Protein AF-A0A0F2NB42-F1 (afdb_monomer_lite)

pLDDT: mean 70.86, std 9.74, range [41.94, 84.44]

Foldseek 3Di:
DDDPPVCQPDQHVLLVVVLVVLVVVLVVLVVVLVDVVQVVLHPCSSVVSVVLSVLSVVLSVCSSLLAPVSLVSLVVSLVVVQVVCVVSVVHDVVVSPVSVVVSVVNVVCNVVRD

Structure (mmCIF, N/CA/C/O backbone):
data_AF-A0A0F2NB42-F1
#
_entry.id   AF-A0A0F2NB42-F1
#
loop_
_atom_site.group_PDB
_atom_site.id
_atom_site.type_symbol
_atom_site.label_atom_id
_atom_site.label_alt_id
_atom_site.label_comp_id
_atom_site.label_asym_id
_atom_site.label_entity_id
_atom_site.label_seq_id
_atom_site.pdbx_PDB_ins_code
_atom_site.Cartn_x
_atom_site.Cartn_y
_atom_site.Cartn_z
_atom_site.occupancy
_atom_site.B_iso_or_equiv
_atom_site.auth_seq_id
_atom_site.auth_comp_id
_atom_site.auth_asym_id
_atom_site.auth_atom_id
_atom_site.pdbx_PDB_model_num
ATOM 1 N N . MET A 1 1 ? -9.375 -4.562 35.129 1.00 43.59 1 MET A N 1
ATOM 2 C CA . MET A 1 1 ? -9.139 -5.253 33.841 1.00 43.59 1 MET A CA 1
ATOM 3 C C . MET A 1 1 ? -9.565 -4.320 32.710 1.00 43.59 1 MET A C 1
ATOM 5 O O . MET A 1 1 ? -10.746 -4.053 32.590 1.00 43.59 1 MET A O 1
ATOM 9 N N . ARG A 1 2 ? -8.575 -3.806 31.959 1.00 41.94 2 ARG A N 1
ATOM 10 C CA . ARG A 1 2 ? -8.631 -3.041 30.691 1.00 41.94 2 ARG A CA 1
ATOM 11 C C . ARG A 1 2 ? -9.605 -1.851 30.580 1.00 41.94 2 ARG A C 1
ATOM 13 O O . ARG A 1 2 ? -10.700 -1.951 30.034 1.00 41.94 2 ARG A O 1
ATOM 20 N N . ASP A 1 3 ? -9.081 -0.693 30.982 1.00 42.00 3 ASP A N 1
ATOM 21 C CA . ASP A 1 3 ? -9.480 0.643 30.527 1.00 42.00 3 ASP A CA 1
ATOM 22 C C . ASP A 1 3 ? -9.656 0.681 28.999 1.00 42.00 3 ASP A C 1
ATOM 24 O O . ASP A 1 3 ? -8.691 0.653 28.236 1.00 42.00 3 ASP A O 1
ATOM 28 N N . THR A 1 4 ? -10.909 0.709 28.548 1.00 55.28 4 THR A N 1
ATOM 29 C CA . THR A 1 4 ? -11.290 0.818 27.123 1.00 55.28 4 THR A CA 1
ATOM 30 C C . THR A 1 4 ? -11.711 2.261 26.779 1.00 55.28 4 THR A C 1
ATOM 32 O O . THR A 1 4 ? -12.156 2.557 25.671 1.00 55.28 4 THR A O 1
ATOM 35 N N . SER A 1 5 ? -11.545 3.179 27.735 1.00 47.56 5 SER A N 1
ATOM 36 C CA . SER A 1 5 ? -12.057 4.554 27.738 1.00 47.56 5 SER A CA 1
ATOM 37 C C . SER A 1 5 ? -11.074 5.575 27.149 1.00 47.56 5 SER A C 1
ATOM 39 O O . SER A 1 5 ? -11.504 6.559 26.553 1.00 47.56 5 SER A O 1
ATOM 41 N N . SER A 1 6 ? -9.760 5.338 27.231 1.00 45.09 6 SER A N 1
ATOM 42 C CA . SER A 1 6 ? -8.731 6.246 26.682 1.00 45.09 6 SER A CA 1
ATOM 43 C C . SER A 1 6 ? -8.484 6.073 25.174 1.00 45.09 6 SER A C 1
ATOM 45 O O . SER A 1 6 ? -7.878 6.926 24.529 1.00 45.09 6 SER A O 1
ATOM 47 N N . VAL A 1 7 ? -9.012 5.001 24.574 1.00 51.75 7 VAL A N 1
ATOM 48 C CA . VAL A 1 7 ? -8.801 4.632 23.160 1.00 51.75 7 VAL A CA 1
ATOM 49 C C . VAL A 1 7 ? -9.741 5.369 22.186 1.00 51.75 7 VAL A C 1
ATOM 51 O O . VAL A 1 7 ? -9.760 5.061 20.992 1.00 51.75 7 VAL A O 1
ATOM 54 N N . LEU A 1 8 ? -10.572 6.297 22.678 1.00 50.78 8 LEU A N 1
ATOM 55 C CA . LEU A 1 8 ? -11.631 6.955 21.897 1.00 50.78 8 LEU A CA 1
ATOM 56 C C . LEU A 1 8 ? -11.305 8.382 21.424 1.00 50.78 8 LEU A C 1
ATOM 58 O O . LEU A 1 8 ? -12.045 8.905 20.596 1.00 50.78 8 LEU A O 1
ATOM 62 N N . GLN A 1 9 ? -10.199 8.995 21.861 1.00 51.56 9 GLN A N 1
ATOM 63 C CA . GLN A 1 9 ? -9.791 10.337 21.398 1.00 51.56 9 GLN A CA 1
ATOM 64 C C . GLN A 1 9 ? -8.383 10.425 20.801 1.00 51.56 9 GLN A C 1
ATOM 66 O O . GLN A 1 9 ? -8.044 11.427 20.172 1.00 51.56 9 GLN A O 1
ATOM 71 N N . GLN A 1 10 ? -7.559 9.390 20.941 1.00 53.91 10 GLN A N 1
ATOM 72 C CA . GLN A 1 10 ? -6.234 9.365 20.329 1.00 53.91 10 GLN A CA 1
ATOM 73 C C . GLN A 1 10 ? -6.292 8.633 18.989 1.00 53.91 10 GLN A C 1
ATOM 75 O O . GLN A 1 10 ? -6.896 7.568 18.873 1.00 53.91 10 GLN A O 1
ATOM 80 N N . ARG A 1 11 ? -5.689 9.252 17.963 1.00 56.03 11 ARG A N 1
ATOM 81 C CA . ARG A 1 11 ? -5.593 8.735 16.588 1.00 56.03 11 ARG A CA 1
ATOM 82 C C . ARG A 1 11 ? -5.268 7.234 16.640 1.00 56.03 11 ARG A C 1
ATOM 84 O O . ARG A 1 11 ? -4.295 6.887 17.311 1.00 56.03 11 ARG A O 1
ATOM 91 N N . PRO A 1 12 ? -6.058 6.349 15.999 1.00 65.06 12 PRO A N 1
ATOM 92 C CA . PRO A 1 12 ? -5.920 4.917 16.215 1.00 65.06 12 PRO A CA 1
ATOM 93 C C . PRO A 1 12 ? -4.485 4.476 15.902 1.00 65.06 12 PRO A C 1
ATOM 95 O O . PRO A 1 12 ? -4.025 4.707 14.781 1.00 65.06 12 PRO A O 1
ATOM 98 N N . PRO A 1 13 ? -3.772 3.827 16.838 1.00 65.25 13 PRO A N 1
ATOM 99 C CA . PRO A 1 13 ? -2.383 3.415 16.626 1.00 65.25 13 PRO A CA 1
ATOM 100 C C . PRO A 1 13 ? -2.243 2.471 15.425 1.00 65.25 13 PRO A C 1
ATOM 102 O O . PRO A 1 13 ? -1.226 2.480 14.740 1.00 65.25 13 PRO A O 1
ATOM 105 N N . VAL A 1 14 ? -3.306 1.730 15.103 1.00 66.00 14 VAL A N 1
ATOM 106 C CA . VAL A 1 14 ? -3.405 0.878 13.911 1.00 66.00 14 VAL A CA 1
ATOM 107 C C . VAL A 1 14 ? -3.213 1.669 12.615 1.00 66.00 14 VAL A C 1
ATOM 109 O O . VAL A 1 14 ? -2.522 1.205 11.714 1.00 66.00 14 VAL A O 1
ATOM 112 N N . VAL A 1 15 ? -3.759 2.883 12.522 1.00 68.75 15 VAL A N 1
ATOM 113 C CA . VAL A 1 15 ? -3.606 3.735 11.332 1.00 68.75 15 VAL A CA 1
ATOM 114 C C . VAL A 1 15 ? -2.169 4.222 11.200 1.00 68.75 15 VAL A C 1
ATOM 116 O O . VAL A 1 15 ? -1.616 4.219 10.105 1.00 68.75 15 VAL A O 1
ATOM 119 N N . THR A 1 16 ? -1.530 4.568 12.316 1.00 73.00 16 THR A N 1
ATOM 120 C CA . THR A 1 16 ? -0.109 4.933 12.338 1.00 73.00 16 THR A CA 1
ATOM 121 C C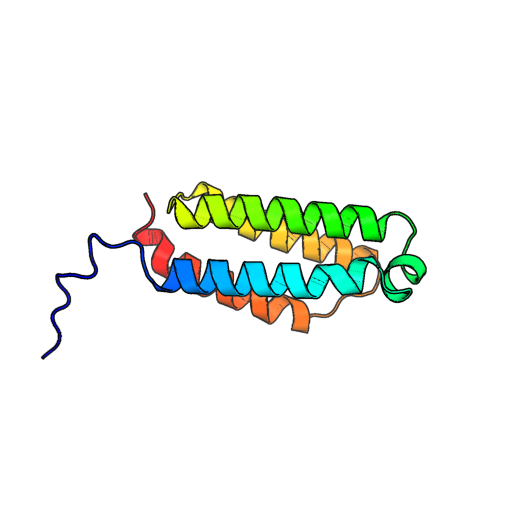 . THR A 1 16 ? 0.770 3.768 11.883 1.00 73.00 16 THR A C 1
ATOM 123 O O . THR A 1 16 ? 1.663 3.970 11.065 1.00 73.00 16 THR A O 1
ATOM 126 N N . ILE A 1 17 ? 0.488 2.544 12.344 1.00 75.69 17 ILE A N 1
ATOM 127 C CA . ILE A 1 17 ? 1.205 1.333 11.916 1.00 75.69 17 ILE A CA 1
ATOM 128 C C . ILE A 1 17 ? 1.020 1.096 10.411 1.00 75.69 17 ILE A C 1
ATOM 130 O O . ILE A 1 17 ? 2.002 0.844 9.719 1.00 75.69 17 ILE A O 1
ATOM 134 N N . ILE A 1 18 ? -0.202 1.239 9.885 1.00 74.81 18 ILE A N 1
ATOM 135 C CA . ILE A 1 18 ? -0.474 1.128 8.441 1.00 74.81 18 ILE A CA 1
ATOM 136 C C . ILE A 1 18 ? 0.303 2.189 7.658 1.00 74.81 18 ILE A C 1
ATOM 138 O O . ILE A 1 18 ? 0.910 1.860 6.642 1.00 74.81 18 ILE A O 1
ATOM 142 N N . CYS A 1 19 ? 0.343 3.435 8.138 1.00 73.44 19 CYS A N 1
ATOM 143 C CA . CYS A 1 19 ? 1.112 4.491 7.486 1.00 73.44 19 CYS A CA 1
ATOM 144 C C . CYS A 1 19 ? 2.612 4.187 7.464 1.00 73.44 19 CYS A C 1
ATOM 146 O O . CYS A 1 19 ? 3.248 4.383 6.429 1.00 73.44 19 CYS A O 1
ATOM 148 N N . ILE A 1 20 ? 3.168 3.683 8.570 1.00 78.62 20 ILE A N 1
ATOM 149 C CA . ILE A 1 20 ? 4.578 3.280 8.661 1.00 78.62 20 ILE A CA 1
ATOM 150 C C . ILE A 1 20 ? 4.858 2.113 7.708 1.00 78.62 20 ILE A C 1
ATOM 152 O O . ILE A 1 20 ? 5.814 2.180 6.942 1.00 78.62 20 ILE A O 1
ATOM 156 N N . LEU A 1 21 ? 4.006 1.084 7.689 1.00 75.62 21 LEU A N 1
ATOM 157 C CA . LEU A 1 21 ? 4.123 -0.038 6.751 1.00 75.62 21 LEU A CA 1
ATOM 158 C C . LEU A 1 21 ? 4.031 0.427 5.293 1.00 75.62 21 LEU A C 1
ATOM 160 O O . LEU A 1 21 ? 4.814 -0.022 4.459 1.00 75.62 21 LEU A O 1
ATOM 164 N N . GLY A 1 22 ? 3.129 1.362 4.988 1.00 71.62 22 GLY A N 1
ATOM 165 C CA . GLY A 1 22 ? 3.025 1.987 3.671 1.00 71.62 22 GLY A CA 1
ATOM 166 C C . GLY A 1 22 ? 4.285 2.771 3.301 1.00 71.62 22 GLY A C 1
ATOM 167 O O . GLY A 1 22 ? 4.765 2.662 2.177 1.00 71.62 22 GLY A O 1
ATOM 168 N N . PHE A 1 23 ? 4.868 3.501 4.254 1.00 75.31 23 PHE A N 1
ATOM 169 C CA . PHE A 1 23 ? 6.111 4.250 4.057 1.00 75.31 23 PHE A CA 1
ATOM 170 C C . PHE A 1 23 ? 7.299 3.320 3.794 1.00 75.31 23 PHE A C 1
ATOM 172 O O . PHE A 1 23 ? 8.070 3.543 2.864 1.00 75.31 23 PHE A O 1
ATOM 179 N N . ILE A 1 24 ? 7.397 2.231 4.559 1.00 77.94 24 ILE A N 1
ATOM 180 C CA . ILE A 1 24 ? 8.371 1.161 4.337 1.00 77.94 24 ILE A CA 1
ATOM 181 C C . ILE A 1 24 ? 8.159 0.547 2.946 1.00 77.94 24 ILE A C 1
ATOM 183 O O . ILE A 1 24 ? 9.118 0.384 2.197 1.00 77.94 24 ILE A O 1
ATOM 187 N N . GLY A 1 25 ? 6.911 0.277 2.554 1.00 68.50 25 GLY A N 1
ATOM 188 C CA . GLY A 1 25 ? 6.571 -0.231 1.223 1.00 68.50 25 GLY A CA 1
ATOM 189 C C . GLY A 1 25 ? 7.035 0.689 0.089 1.00 68.50 25 GLY A C 1
ATOM 190 O O . GLY A 1 25 ? 7.619 0.212 -0.884 1.00 68.50 25 GLY A O 1
ATOM 191 N N . VAL A 1 26 ? 6.857 2.006 0.236 1.00 68.50 26 VAL A N 1
ATOM 192 C CA . VAL A 1 26 ? 7.390 3.003 -0.709 1.00 68.50 26 VAL A CA 1
ATOM 193 C C . VAL A 1 26 ? 8.918 2.989 -0.715 1.00 68.50 26 VAL A C 1
ATOM 195 O O . VAL A 1 26 ? 9.521 3.023 -1.785 1.00 68.50 26 VAL A O 1
ATOM 198 N N . PHE A 1 27 ? 9.554 2.867 0.450 1.00 75.12 27 PHE A N 1
ATOM 199 C CA . PHE A 1 27 ? 11.010 2.789 0.558 1.00 75.12 27 PHE A CA 1
ATOM 200 C C . PHE A 1 27 ? 11.584 1.570 -0.176 1.00 75.12 27 PHE A C 1
ATOM 202 O O . PHE A 1 27 ? 12.602 1.684 -0.851 1.00 75.12 27 PHE A O 1
ATOM 209 N N . PHE A 1 28 ? 10.893 0.427 -0.131 1.00 69.75 28 PHE A N 1
ATOM 210 C CA . PHE A 1 28 ? 11.235 -0.755 -0.930 1.00 69.75 28 PHE A CA 1
ATOM 211 C C . PHE A 1 28 ? 10.954 -0.580 -2.430 1.00 69.75 28 PHE A C 1
ATOM 213 O O . PHE A 1 28 ? 11.603 -1.231 -3.252 1.00 69.75 28 PHE A O 1
ATOM 220 N N . LEU A 1 29 ? 10.017 0.295 -2.811 1.00 66.19 29 LEU A N 1
ATOM 221 C CA . LEU A 1 29 ? 9.760 0.632 -4.212 1.00 66.19 29 LEU A CA 1
ATOM 222 C C . LEU A 1 29 ? 10.909 1.442 -4.832 1.00 66.19 29 LEU A C 1
ATOM 224 O O . LEU A 1 29 ? 11.224 1.221 -5.997 1.00 66.19 29 LEU A O 1
ATOM 228 N N . ILE A 1 30 ? 11.555 2.339 -4.078 1.00 68.62 30 ILE A N 1
ATOM 229 C CA . ILE A 1 30 ? 12.615 3.239 -4.579 1.00 68.62 30 ILE A CA 1
ATOM 230 C C . ILE A 1 30 ? 13.762 2.483 -5.283 1.00 68.62 30 ILE A C 1
ATOM 232 O O . ILE A 1 30 ? 14.019 2.770 -6.452 1.00 68.62 30 ILE A O 1
ATOM 236 N N . PRO A 1 31 ? 14.436 1.491 -4.667 1.00 67.81 31 PRO A N 1
ATOM 237 C CA . PRO A 1 31 ? 15.484 0.740 -5.355 1.00 67.81 31 PRO A CA 1
ATOM 238 C C . PRO A 1 31 ? 14.929 -0.126 -6.497 1.00 67.81 31 PRO A C 1
ATOM 240 O O . PRO A 1 31 ? 15.637 -0.361 -7.475 1.00 67.81 31 PRO A O 1
ATOM 243 N N . LYS A 1 32 ? 13.656 -0.552 -6.436 1.00 62.78 32 LYS A N 1
ATOM 244 C CA . LYS A 1 32 ? 13.006 -1.268 -7.549 1.00 62.78 32 LYS A CA 1
ATOM 245 C C . LYS A 1 32 ? 12.761 -0.379 -8.769 1.00 62.78 32 LYS A C 1
ATOM 247 O O . LYS A 1 32 ? 12.878 -0.880 -9.881 1.00 62.78 32 LYS A O 1
ATOM 252 N N . VAL A 1 33 ? 12.473 0.913 -8.586 1.00 65.44 33 VAL A N 1
ATOM 253 C CA . VAL A 1 33 ? 12.315 1.891 -9.685 1.00 65.44 33 VAL A CA 1
ATOM 254 C C . VAL A 1 33 ? 13.601 2.017 -10.507 1.00 65.44 33 VAL A C 1
ATOM 256 O O . VAL A 1 33 ? 13.542 2.163 -11.725 1.00 65.44 33 VAL A O 1
ATOM 259 N N . PHE A 1 34 ? 14.759 1.946 -9.846 1.00 62.69 34 PHE A N 1
ATOM 260 C CA . PHE A 1 34 ? 16.073 2.056 -10.485 1.00 62.69 34 PHE A CA 1
ATOM 261 C C . PHE A 1 34 ? 16.648 0.717 -10.971 1.00 62.69 34 PHE A C 1
ATOM 263 O O . PHE A 1 34 ? 17.668 0.706 -11.658 1.00 62.69 34 PHE A O 1
ATOM 270 N N . SER A 1 35 ? 16.010 -0.408 -10.642 1.00 62.19 35 SER A N 1
ATOM 271 C CA . SER A 1 35 ? 16.446 -1.737 -11.075 1.00 62.19 35 SER A CA 1
ATOM 272 C C . SER A 1 35 ? 16.081 -2.001 -12.543 1.00 62.19 35 SER A C 1
ATOM 274 O O . SER A 1 35 ? 15.029 -1.570 -13.020 1.00 62.19 35 SER A O 1
ATOM 276 N N . SER A 1 36 ? 16.927 -2.757 -13.255 1.00 56.84 36 SER A N 1
ATOM 277 C CA . SER A 1 36 ? 16.715 -3.176 -14.653 1.00 56.84 36 SER A CA 1
ATOM 278 C C . SER A 1 36 ? 15.378 -3.888 -14.872 1.00 56.84 36 SER A C 1
ATOM 280 O O . SER A 1 36 ? 14.769 -3.712 -15.918 1.00 56.84 36 SER A O 1
ATOM 282 N N . VAL A 1 37 ? 14.850 -4.559 -13.842 1.00 60.19 37 VAL A N 1
ATOM 283 C CA . VAL A 1 37 ? 13.548 -5.247 -13.870 1.00 60.19 37 VAL A CA 1
ATOM 284 C C . VAL A 1 37 ? 12.393 -4.307 -14.245 1.00 60.19 37 VAL A C 1
ATOM 286 O O . VAL A 1 37 ? 11.474 -4.712 -14.947 1.00 60.19 37 VAL A O 1
ATOM 289 N N . ALA A 1 38 ? 12.423 -3.040 -13.814 1.00 55.78 38 ALA A N 1
ATOM 290 C CA . ALA A 1 38 ? 11.383 -2.071 -14.169 1.00 55.78 38 ALA A CA 1
ATOM 291 C C . ALA A 1 38 ? 11.514 -1.576 -15.620 1.00 55.78 38 ALA A C 1
ATOM 293 O O . ALA A 1 38 ? 10.507 -1.286 -16.263 1.00 55.78 38 ALA A O 1
ATOM 294 N N . ARG A 1 39 ? 12.746 -1.489 -16.139 1.00 59.44 39 ARG A N 1
ATOM 295 C CA . ARG A 1 39 ? 13.020 -1.086 -17.528 1.00 59.44 39 ARG A CA 1
ATOM 296 C C . ARG A 1 39 ? 12.737 -2.207 -18.524 1.00 59.44 39 ARG A C 1
ATOM 298 O O . ARG A 1 39 ? 12.308 -1.899 -19.631 1.00 59.44 39 ARG A O 1
ATOM 305 N N . ASP A 1 40 ? 12.908 -3.459 -18.108 1.00 64.75 40 ASP A N 1
ATOM 306 C CA . ASP A 1 40 ? 12.634 -4.642 -18.930 1.00 64.75 40 ASP A CA 1
ATOM 307 C C . ASP A 1 40 ? 11.132 -4.857 -19.171 1.00 64.75 40 ASP A C 1
ATOM 309 O O . ASP A 1 40 ? 10.748 -5.359 -20.222 1.00 64.75 40 ASP A O 1
ATOM 313 N N . ILE A 1 41 ? 10.265 -4.441 -18.235 1.00 65.38 41 ILE A N 1
ATOM 314 C CA . ILE A 1 41 ? 8.805 -4.519 -18.413 1.00 65.38 41 ILE A CA 1
ATOM 315 C C . ILE A 1 41 ? 8.333 -3.437 -19.390 1.00 65.38 41 ILE A C 1
ATOM 317 O O . ILE A 1 41 ? 7.572 -3.718 -20.318 1.00 65.38 41 ILE A O 1
ATOM 321 N N . SER A 1 42 ? 8.730 -2.175 -19.167 1.00 63.12 42 SER A N 1
ATOM 322 C CA . SER A 1 42 ? 8.374 -1.071 -20.061 1.00 63.12 42 SER A CA 1
ATOM 323 C C . SER A 1 42 ? 9.017 0.265 -19.670 1.00 63.12 42 SER A C 1
ATOM 325 O O . SER A 1 42 ? 9.087 0.608 -18.492 1.00 63.12 42 SER A O 1
ATOM 327 N N . ALA A 1 43 ? 9.374 1.103 -20.649 1.00 72.00 43 ALA A N 1
ATOM 328 C CA . ALA A 1 43 ? 9.999 2.414 -20.406 1.00 72.00 43 ALA A CA 1
ATOM 329 C C . ALA A 1 43 ? 9.142 3.390 -19.560 1.00 72.00 43 ALA A C 1
ATOM 331 O O . ALA A 1 43 ? 9.681 4.284 -18.911 1.00 72.00 43 ALA A O 1
ATOM 332 N N . TRP A 1 44 ? 7.816 3.205 -19.530 1.00 72.19 44 TRP A N 1
ATOM 333 C CA . TRP A 1 44 ? 6.862 4.008 -18.747 1.00 72.19 44 TRP A CA 1
ATOM 334 C C . TRP A 1 44 ? 6.626 3.483 -17.316 1.00 72.19 44 TRP A C 1
ATOM 336 O O . TRP A 1 44 ? 6.112 4.209 -16.464 1.00 72.19 44 TRP A O 1
ATOM 346 N N . TYR A 1 45 ? 7.050 2.254 -17.014 1.00 69.62 45 TYR A N 1
ATOM 347 C CA . TYR A 1 45 ? 6.893 1.616 -15.705 1.00 69.62 45 TYR A CA 1
ATOM 348 C C . TYR A 1 45 ? 7.582 2.359 -14.536 1.00 69.62 45 TYR A C 1
ATOM 350 O O . TYR A 1 45 ? 6.967 2.485 -13.474 1.00 69.62 45 TYR A O 1
ATOM 358 N N . PRO A 1 46 ? 8.800 2.929 -14.674 1.00 71.31 46 PRO A N 1
ATOM 359 C CA . PRO A 1 46 ? 9.398 3.729 -13.599 1.00 71.31 46 PRO A CA 1
ATOM 360 C C . PRO A 1 46 ? 8.609 5.011 -13.281 1.00 71.31 46 PRO A C 1
ATOM 362 O O . PRO A 1 46 ? 8.502 5.381 -12.111 1.00 71.31 46 PRO A O 1
ATOM 365 N N . PHE A 1 47 ? 7.993 5.657 -14.279 1.00 78.06 47 PHE A N 1
ATOM 366 C CA . PHE A 1 47 ? 7.102 6.802 -14.045 1.00 78.06 47 PHE A CA 1
ATOM 367 C C . PHE A 1 47 ? 5.834 6.383 -13.297 1.00 78.06 47 PHE A C 1
ATOM 369 O O . PHE A 1 47 ? 5.400 7.074 -12.374 1.00 78.06 47 PHE A O 1
ATOM 376 N N . TYR A 1 48 ? 5.277 5.220 -13.644 1.00 75.25 48 TYR A N 1
ATOM 377 C CA . TYR A 1 48 ? 4.147 4.639 -12.927 1.00 75.25 48 TYR A CA 1
ATOM 378 C C . TYR A 1 48 ? 4.486 4.340 -11.459 1.00 75.25 48 TYR A C 1
ATOM 380 O O . TYR A 1 48 ? 3.731 4.714 -10.565 1.00 75.25 48 TYR A O 1
ATOM 388 N N . LEU A 1 49 ? 5.647 3.741 -11.181 1.00 71.31 49 LEU A N 1
ATOM 389 C CA . LEU A 1 49 ? 6.092 3.468 -9.810 1.00 71.31 49 LEU A CA 1
ATOM 390 C C . LEU A 1 49 ? 6.294 4.754 -8.988 1.00 71.31 49 LEU A C 1
ATOM 392 O O . LEU A 1 49 ? 5.935 4.794 -7.810 1.00 71.31 49 LEU A O 1
ATOM 396 N N . ALA A 1 50 ? 6.816 5.820 -9.601 1.00 76.50 50 ALA A N 1
ATOM 397 C CA . ALA A 1 50 ? 6.907 7.128 -8.954 1.00 76.50 50 ALA A CA 1
ATOM 398 C C . ALA A 1 50 ? 5.514 7.705 -8.640 1.00 76.50 50 ALA A C 1
ATOM 400 O O . ALA A 1 50 ? 5.276 8.192 -7.534 1.00 76.50 50 ALA A O 1
ATOM 401 N N . PHE A 1 51 ? 4.563 7.584 -9.572 1.00 80.44 51 PHE A N 1
ATOM 402 C CA . PHE A 1 51 ? 3.173 7.984 -9.348 1.00 80.44 51 PHE A CA 1
ATOM 403 C C . PHE A 1 51 ? 2.525 7.184 -8.207 1.00 80.44 51 PHE A C 1
ATOM 405 O O . PHE A 1 51 ? 1.886 7.759 -7.327 1.00 80.44 51 PHE A O 1
ATOM 412 N N . VAL A 1 52 ? 2.762 5.870 -8.161 1.00 75.38 52 VAL A N 1
ATOM 413 C CA . VAL A 1 52 ? 2.320 4.969 -7.087 1.00 75.38 52 VAL A CA 1
ATOM 414 C C . VAL A 1 52 ? 2.851 5.418 -5.724 1.00 75.38 52 VAL A C 1
ATOM 416 O O . VAL A 1 52 ? 2.093 5.456 -4.756 1.00 75.38 52 VAL A O 1
ATOM 419 N N . ALA A 1 53 ? 4.119 5.821 -5.639 1.00 76.19 53 ALA A N 1
ATOM 420 C CA . ALA A 1 53 ? 4.691 6.354 -4.405 1.00 76.19 53 ALA A CA 1
ATOM 421 C C . ALA A 1 53 ? 3.989 7.647 -3.946 1.00 76.19 53 ALA A C 1
ATOM 423 O O . ALA A 1 53 ? 3.624 7.768 -2.774 1.00 76.19 53 ALA A O 1
ATOM 424 N N . VAL A 1 54 ? 3.736 8.585 -4.865 1.00 81.56 54 VAL A N 1
ATOM 425 C CA . VAL A 1 54 ? 3.040 9.850 -4.563 1.00 81.56 54 VAL A CA 1
ATOM 426 C C . VAL A 1 54 ? 1.603 9.594 -4.107 1.00 81.56 54 VAL A C 1
ATOM 428 O O . VAL A 1 54 ? 1.176 10.123 -3.080 1.00 81.56 54 VAL A O 1
ATOM 431 N N . VAL A 1 55 ? 0.860 8.741 -4.815 1.00 78.88 55 VAL A N 1
ATOM 432 C CA . VAL A 1 55 ? -0.517 8.390 -4.437 1.00 78.88 55 VAL A CA 1
ATOM 433 C C . VAL A 1 55 ? -0.554 7.632 -3.107 1.00 78.88 55 VAL A C 1
ATOM 435 O O . VAL A 1 55 ? -1.450 7.873 -2.296 1.00 78.88 55 VAL A O 1
ATOM 438 N N . GLY A 1 56 ? 0.442 6.786 -2.831 1.00 75.69 56 GLY A N 1
ATOM 439 C CA . GLY A 1 56 ? 0.616 6.133 -1.533 1.00 75.69 56 GLY A CA 1
ATOM 440 C C . GLY A 1 56 ? 0.789 7.138 -0.390 1.00 75.69 56 GLY A C 1
ATOM 441 O O . GLY A 1 56 ? 0.142 7.004 0.650 1.00 75.69 56 GLY A O 1
ATOM 442 N N . LEU A 1 57 ? 1.579 8.197 -0.597 1.00 76.31 57 LEU A N 1
ATOM 443 C CA . LEU A 1 57 ? 1.722 9.290 0.372 1.00 76.31 57 LEU A CA 1
ATOM 444 C C . LEU A 1 57 ? 0.413 10.067 0.565 1.00 76.31 57 LEU A C 1
ATOM 446 O O . LEU A 1 57 ? 0.035 10.354 1.702 1.00 76.31 57 LEU A O 1
ATOM 450 N N . ILE A 1 58 ? -0.314 10.354 -0.517 1.00 79.94 58 ILE A N 1
ATOM 451 C CA . ILE A 1 58 ? -1.627 11.014 -0.448 1.00 79.94 58 ILE A CA 1
ATOM 452 C C . ILE A 1 58 ? -2.628 10.146 0.332 1.00 79.94 58 ILE A C 1
ATOM 454 O O . ILE A 1 58 ? -3.339 10.658 1.202 1.00 79.94 58 ILE A O 1
ATOM 458 N N . CYS A 1 59 ? -2.649 8.830 0.094 1.00 73.00 59 CYS A N 1
ATOM 459 C CA . CYS A 1 59 ? -3.474 7.892 0.861 1.00 73.00 59 CYS A CA 1
ATOM 460 C C . CYS A 1 59 ? -3.080 7.870 2.340 1.00 73.00 59 CYS A C 1
ATOM 462 O O . CYS A 1 59 ? -3.962 7.925 3.195 1.00 73.00 59 CYS A O 1
ATOM 464 N N . ASN A 1 60 ? -1.782 7.886 2.655 1.00 72.31 60 ASN A N 1
ATOM 465 C CA . ASN A 1 60 ? -1.297 7.990 4.033 1.00 72.31 60 ASN A CA 1
ATOM 466 C C . ASN A 1 60 ? -1.778 9.271 4.727 1.00 72.31 60 ASN A C 1
ATOM 468 O O . ASN A 1 60 ? -2.176 9.224 5.890 1.00 72.31 60 ASN A O 1
ATOM 472 N N . ILE A 1 61 ? -1.814 10.409 4.027 1.00 77.00 61 ILE A N 1
ATOM 473 C CA . ILE A 1 61 ? -2.383 11.655 4.567 1.00 77.00 61 ILE A CA 1
ATOM 474 C C . ILE A 1 61 ? -3.895 11.501 4.803 1.00 77.00 61 ILE A C 1
ATOM 476 O O . ILE A 1 61 ? -4.404 11.917 5.850 1.00 77.00 61 ILE A O 1
ATOM 480 N N . GLY A 1 62 ? -4.611 10.874 3.864 1.00 72.94 62 GLY A N 1
ATOM 481 C CA . GLY A 1 62 ? -6.042 10.579 3.984 1.00 72.94 62 GLY A CA 1
ATOM 482 C C . GLY A 1 62 ? -6.367 9.688 5.188 1.00 72.94 62 G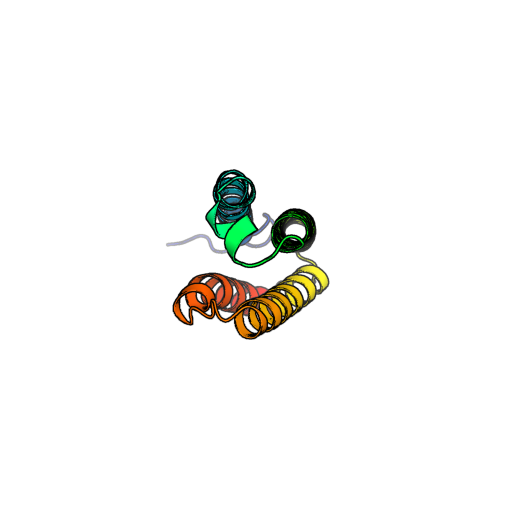LY A C 1
ATOM 483 O O . GLY A 1 62 ? -7.293 9.987 5.948 1.00 72.94 62 GLY A O 1
ATOM 484 N N . PHE A 1 63 ? -5.555 8.653 5.409 1.00 69.25 63 PHE A N 1
ATOM 485 C CA . PHE A 1 63 ? -5.620 7.788 6.584 1.00 69.25 63 PHE A CA 1
ATOM 486 C C . PHE A 1 63 ? -5.299 8.542 7.866 1.00 69.25 63 PHE A C 1
ATOM 488 O O . PHE A 1 63 ? -6.049 8.450 8.836 1.00 69.25 63 PHE A O 1
ATOM 495 N N . TRP A 1 64 ? -4.249 9.361 7.866 1.00 67.38 64 TRP A N 1
ATOM 496 C CA . TRP A 1 64 ? -3.857 10.126 9.045 1.00 67.38 64 TRP A CA 1
ATOM 497 C C . TRP A 1 64 ? -4.932 11.125 9.495 1.00 67.38 64 TRP A C 1
ATOM 499 O O . TRP A 1 64 ? -5.074 11.401 10.689 1.00 67.38 64 TRP A O 1
ATOM 509 N N . LYS A 1 65 ? -5.722 11.634 8.546 1.00 70.62 65 LYS A N 1
ATOM 510 C CA . LYS A 1 65 ? -6.883 12.499 8.793 1.00 70.62 65 LYS A CA 1
ATOM 511 C C . LYS A 1 65 ? -8.165 11.725 9.141 1.00 70.62 65 LYS A C 1
ATOM 513 O O . LYS A 1 65 ? -9.186 12.378 9.344 1.00 70.62 65 LYS A O 1
ATOM 518 N N . MET A 1 66 ? -8.137 10.386 9.207 1.00 68.62 66 MET A N 1
ATOM 519 C CA . MET A 1 66 ? -9.304 9.518 9.462 1.00 68.62 66 MET A CA 1
ATOM 520 C C . MET A 1 66 ? -10.500 9.828 8.544 1.00 68.62 66 MET A C 1
ATOM 522 O O . MET A 1 66 ? -11.657 9.695 8.941 1.00 68.62 66 MET A O 1
ATOM 526 N N . LYS A 1 67 ? -10.225 10.275 7.312 1.00 74.38 67 LYS A N 1
ATOM 527 C CA . LYS A 1 67 ? -11.243 10.659 6.327 1.00 74.38 67 LYS A CA 1
ATOM 528 C C . LYS A 1 67 ? -11.630 9.442 5.495 1.00 74.38 67 LYS A C 1
ATOM 530 O O . LYS A 1 67 ? -10.759 8.782 4.927 1.00 74.38 67 LYS A O 1
ATOM 535 N N . LYS A 1 68 ? -12.933 9.225 5.297 1.00 76.50 68 LYS A N 1
ATOM 536 C CA . LYS A 1 68 ? -13.463 8.167 4.408 1.00 76.50 68 LYS A CA 1
ATOM 537 C C . LYS A 1 68 ? -12.879 8.212 2.989 1.00 76.50 68 LYS A C 1
ATOM 539 O O . LYS A 1 68 ? -12.652 7.169 2.388 1.00 76.50 68 LYS A O 1
ATOM 544 N N . TRP A 1 69 ? -12.563 9.406 2.479 1.00 77.06 69 TRP A N 1
ATOM 545 C CA . TRP A 1 69 ? -11.904 9.583 1.178 1.00 77.06 69 TRP A CA 1
ATOM 546 C C . TRP A 1 69 ? -10.528 8.904 1.088 1.00 77.06 69 TRP A C 1
ATOM 548 O O . TRP A 1 69 ? -10.170 8.436 0.013 1.00 77.06 69 TRP A O 1
ATOM 558 N N . GLY A 1 70 ? -9.779 8.784 2.192 1.00 73.69 70 GLY A N 1
ATOM 559 C CA . GLY A 1 70 ? -8.503 8.057 2.209 1.00 73.69 70 GLY A CA 1
ATOM 560 C C . GLY A 1 70 ? -8.683 6.556 1.974 1.00 73.69 70 GLY A C 1
ATOM 561 O O . GLY A 1 70 ? -7.926 5.953 1.219 1.00 73.69 70 GLY A O 1
ATOM 562 N N . PHE A 1 71 ? -9.738 5.968 2.547 1.00 77.00 71 PHE A N 1
ATOM 563 C CA . PHE A 1 71 ? -10.104 4.570 2.309 1.00 77.00 71 PHE A CA 1
ATOM 564 C C . PHE A 1 71 ? -10.514 4.324 0.857 1.00 77.00 71 PHE A C 1
ATOM 566 O O . PHE A 1 71 ? -9.951 3.443 0.211 1.00 77.00 71 PHE A O 1
ATOM 573 N N . TYR A 1 72 ? -11.429 5.137 0.319 1.00 78.88 72 TYR A N 1
ATOM 574 C CA . TYR A 1 72 ? -11.834 5.021 -1.086 1.00 78.88 72 TYR A CA 1
ATOM 575 C C . TYR A 1 72 ? -10.657 5.234 -2.045 1.00 78.88 72 TYR A C 1
ATOM 577 O O . TYR A 1 72 ? -10.512 4.482 -3.008 1.00 78.88 72 TYR A O 1
ATOM 585 N N . GLY A 1 73 ? -9.784 6.205 -1.756 1.00 79.75 73 GLY A N 1
ATOM 586 C CA . GLY A 1 73 ? -8.561 6.449 -2.518 1.00 79.75 73 GLY A CA 1
ATOM 587 C C . GLY A 1 73 ? -7.640 5.232 -2.541 1.00 79.75 73 GLY A C 1
ATOM 588 O O . GLY A 1 73 ? -7.213 4.816 -3.613 1.00 79.75 73 GLY A O 1
ATOM 589 N N . TYR A 1 74 ? -7.406 4.603 -1.388 1.00 79.69 74 TYR A N 1
ATOM 590 C CA . TYR A 1 74 ? -6.549 3.422 -1.299 1.00 79.69 74 TYR A CA 1
ATOM 591 C C . TYR A 1 74 ? -7.142 2.198 -2.000 1.00 79.69 74 TYR A C 1
ATOM 593 O O . TYR A 1 74 ? -6.432 1.516 -2.733 1.00 79.69 74 TYR A O 1
ATOM 601 N N . VAL A 1 75 ? -8.442 1.934 -1.839 1.00 82.88 75 VAL A N 1
ATOM 602 C CA . VAL A 1 75 ? -9.118 0.826 -2.539 1.00 82.88 75 VAL A CA 1
ATOM 603 C C . VAL A 1 75 ? -9.045 1.023 -4.055 1.00 82.88 75 VAL A C 1
ATOM 605 O O . VAL A 1 75 ? -8.675 0.100 -4.781 1.00 82.88 75 VAL A O 1
ATOM 608 N N . THR A 1 76 ? -9.329 2.239 -4.528 1.00 82.44 76 THR A N 1
ATOM 609 C CA . THR A 1 76 ? -9.256 2.586 -5.957 1.00 82.44 76 THR A CA 1
ATOM 610 C C . THR A 1 76 ? -7.830 2.439 -6.473 1.00 82.44 76 THR A C 1
ATOM 612 O O . THR A 1 76 ? -7.601 1.886 -7.544 1.00 82.44 76 THR A O 1
ATOM 615 N N . PHE A 1 77 ? -6.854 2.880 -5.685 1.00 82.12 77 PHE A N 1
ATOM 616 C CA . PHE A 1 77 ? -5.448 2.758 -6.015 1.00 82.12 77 PHE A CA 1
ATOM 617 C C . PHE A 1 77 ? -4.989 1.302 -6.124 1.00 82.12 77 PHE A C 1
ATOM 619 O O . PHE A 1 77 ? -4.318 0.955 -7.090 1.00 82.12 77 PHE A O 1
ATOM 626 N N . VAL A 1 78 ? -5.381 0.436 -5.186 1.00 83.00 78 VAL A N 1
ATOM 627 C CA . VAL A 1 78 ? -5.084 -1.006 -5.237 1.00 83.00 78 VAL A CA 1
ATOM 628 C C . VAL A 1 78 ? -5.728 -1.652 -6.464 1.00 83.00 78 VAL A C 1
ATOM 630 O O . VAL A 1 78 ? -5.073 -2.443 -7.142 1.00 83.00 78 VAL A O 1
ATOM 633 N N . ALA A 1 79 ? -6.973 -1.290 -6.788 1.00 84.44 79 ALA A N 1
ATOM 634 C CA . ALA A 1 79 ? -7.658 -1.785 -7.980 1.00 84.44 79 ALA A CA 1
ATOM 635 C C . ALA A 1 79 ? -6.933 -1.363 -9.269 1.00 84.44 79 ALA A C 1
ATOM 637 O O . ALA A 1 79 ? -6.648 -2.208 -10.117 1.00 84.44 79 ALA A O 1
ATOM 638 N N . LEU A 1 80 ? -6.554 -0.085 -9.387 1.00 83.44 80 LEU A N 1
ATOM 639 C CA . LEU A 1 80 ? -5.757 0.418 -10.510 1.00 83.44 80 LEU A CA 1
ATOM 640 C C . LEU A 1 80 ? -4.398 -0.282 -10.602 1.00 83.44 80 LEU A C 1
ATOM 642 O O . LEU A 1 80 ? -3.969 -0.645 -11.694 1.00 83.44 80 LEU A O 1
ATOM 646 N N . ASN A 1 81 ? -3.739 -0.511 -9.466 1.00 80.44 81 ASN A N 1
ATOM 647 C CA . ASN A 1 81 ? -2.459 -1.212 -9.421 1.00 80.44 81 ASN A CA 1
ATOM 648 C C . ASN A 1 81 ? -2.580 -2.646 -9.926 1.00 80.44 81 ASN A C 1
ATOM 650 O O . ASN A 1 81 ? -1.738 -3.104 -10.696 1.00 80.44 81 ASN A O 1
ATOM 654 N N . GLN A 1 82 ? -3.680 -3.326 -9.607 1.00 80.12 82 GLN A N 1
ATOM 655 C CA . GLN A 1 82 ? -3.917 -4.654 -10.155 1.00 80.12 82 GLN A CA 1
ATOM 656 C C . GLN A 1 82 ? -4.239 -4.663 -11.642 1.00 80.12 82 GLN A C 1
ATOM 658 O O . GLN A 1 82 ? -3.749 -5.544 -12.339 1.00 80.12 82 GLN A O 1
ATOM 663 N N . ILE A 1 83 ? -4.971 -3.671 -12.153 1.00 83.50 83 ILE A N 1
ATOM 664 C CA . ILE A 1 83 ? -5.203 -3.541 -13.599 1.00 83.50 83 ILE A CA 1
ATOM 665 C C . ILE A 1 83 ? -3.875 -3.354 -14.341 1.00 83.50 83 ILE A C 1
ATOM 667 O O . ILE A 1 83 ? -3.647 -4.004 -15.360 1.00 83.50 83 ILE A O 1
ATOM 671 N N . VAL A 1 84 ? -2.984 -2.507 -13.816 1.00 78.94 84 VAL A N 1
ATOM 672 C CA . VAL A 1 84 ? -1.661 -2.279 -14.417 1.00 78.94 84 VAL A CA 1
ATOM 673 C C . VAL A 1 84 ? -0.797 -3.534 -14.335 1.00 78.94 84 VAL A C 1
ATOM 675 O O . VAL A 1 84 ? -0.207 -3.930 -15.330 1.00 78.94 84 VAL A O 1
ATOM 678 N N . THR A 1 85 ? -0.765 -4.209 -13.186 1.00 73.38 85 THR A N 1
ATOM 679 C CA . THR A 1 85 ? 0.037 -5.433 -13.027 1.00 73.38 85 THR A CA 1
ATOM 680 C C . THR A 1 85 ? -0.481 -6.571 -13.921 1.00 73.38 85 THR A C 1
ATOM 682 O O . THR A 1 85 ? 0.298 -7.369 -14.445 1.00 73.38 85 THR A O 1
ATOM 685 N N . PHE A 1 86 ? -1.799 -6.635 -14.124 1.00 81.62 86 PHE A N 1
ATOM 686 C CA . PHE A 1 86 ? -2.435 -7.566 -15.050 1.00 81.62 86 PHE A CA 1
ATOM 687 C C . PHE A 1 86 ? -2.073 -7.257 -16.508 1.00 81.62 86 PHE A C 1
ATOM 689 O O . PHE A 1 86 ? -1.727 -8.173 -17.252 1.00 81.62 86 PHE A O 1
ATOM 696 N N . SER A 1 87 ? -2.080 -5.983 -16.914 1.00 77.94 87 SER A N 1
ATOM 697 C CA . SER A 1 87 ? -1.732 -5.594 -18.286 1.00 77.94 87 SER A CA 1
ATOM 698 C C . SER A 1 87 ? -0.243 -5.749 -18.603 1.00 77.94 87 SER A C 1
ATOM 700 O O . SER A 1 87 ? 0.102 -6.042 -19.745 1.00 77.94 87 SER A O 1
ATOM 702 N N . THR A 1 88 ? 0.641 -5.620 -17.608 1.00 72.06 88 THR A N 1
ATOM 703 C CA . THR A 1 88 ? 2.086 -5.844 -17.773 1.00 72.06 88 THR A CA 1
ATOM 704 C C . THR A 1 88 ? 2.497 -7.316 -17.708 1.00 72.06 88 THR A C 1
ATOM 706 O O . THR A 1 88 ? 3.685 -7.612 -17.806 1.00 72.06 88 THR A O 1
ATOM 709 N N . GLY A 1 89 ? 1.553 -8.248 -17.523 1.00 71.44 89 GLY A N 1
ATOM 710 C CA . GLY A 1 89 ? 1.833 -9.690 -17.465 1.00 71.44 89 GLY A CA 1
ATOM 711 C C . GLY A 1 89 ? 2.622 -10.136 -16.228 1.00 71.44 89 GLY A C 1
ATOM 712 O O . GLY A 1 89 ? 3.009 -11.296 -16.122 1.00 71.44 89 GLY A O 1
ATOM 713 N N . THR A 1 90 ? 2.842 -9.240 -15.265 1.00 69.62 90 THR A N 1
ATOM 714 C CA . THR A 1 90 ? 3.589 -9.485 -14.021 1.00 69.62 90 THR A CA 1
ATOM 715 C C . THR A 1 90 ? 2.663 -9.792 -12.845 1.00 69.62 90 THR A C 1
ATOM 717 O O . THR A 1 90 ? 3.026 -9.607 -11.680 1.00 69.62 90 THR A O 1
ATOM 720 N N . TRP A 1 91 ? 1.439 -10.237 -13.145 1.00 67.31 91 TRP A N 1
ATOM 721 C CA . TRP A 1 91 ? 0.386 -10.418 -12.161 1.00 67.31 91 TRP A CA 1
ATOM 722 C C . TRP A 1 91 ? 0.762 -11.474 -11.124 1.00 67.31 91 TRP A C 1
ATOM 724 O O . TRP A 1 91 ? 0.846 -12.667 -11.406 1.00 67.31 91 TRP A O 1
ATOM 734 N N . LEU A 1 92 ? 0.978 -11.009 -9.896 1.00 72.06 92 LEU A N 1
ATOM 735 C CA . LEU A 1 92 ? 1.271 -11.837 -8.736 1.00 72.06 92 LEU A CA 1
ATOM 736 C C . LEU A 1 92 ? 0.090 -11.734 -7.769 1.00 72.06 92 LEU A C 1
ATOM 738 O O . LEU A 1 92 ? -0.008 -10.745 -7.038 1.00 72.06 92 LEU A O 1
ATOM 742 N N . PRO A 1 93 ? -0.785 -12.755 -7.697 1.00 71.06 93 PRO A N 1
ATOM 743 C CA . PRO A 1 93 ? -1.914 -12.773 -6.765 1.00 71.06 93 PRO A CA 1
ATOM 744 C C . PRO A 1 93 ? -1.470 -12.596 -5.306 1.00 71.06 93 PRO A C 1
ATOM 746 O O . PRO A 1 93 ? -2.165 -11.987 -4.498 1.00 71.06 93 PRO A O 1
ATOM 749 N N . MET A 1 94 ? -0.259 -13.057 -4.978 1.00 70.56 94 MET A N 1
ATOM 750 C CA . MET A 1 94 ? 0.358 -12.865 -3.664 1.00 70.56 94 MET A CA 1
ATOM 751 C C . MET A 1 94 ? 0.597 -11.389 -3.316 1.00 70.56 94 MET A C 1
ATOM 753 O O . MET A 1 94 ? 0.486 -11.015 -2.150 1.00 70.56 94 MET A O 1
ATOM 757 N N . ALA A 1 95 ? 0.860 -10.526 -4.304 1.00 69.69 95 ALA A N 1
ATOM 758 C CA . ALA A 1 95 ? 1.036 -9.090 -4.081 1.00 69.69 95 ALA A CA 1
ATOM 759 C C . ALA A 1 95 ? -0.272 -8.391 -3.659 1.00 69.69 95 ALA A C 1
ATOM 761 O O . ALA A 1 95 ? -0.240 -7.267 -3.165 1.00 69.69 95 ALA A O 1
ATOM 762 N N . LEU A 1 96 ? -1.416 -9.064 -3.816 1.00 76.38 96 LEU A N 1
ATOM 763 C CA . LEU A 1 96 ? -2.740 -8.588 -3.422 1.00 76.38 96 LEU A CA 1
ATOM 764 C C . LEU A 1 96 ? -3.033 -8.853 -1.934 1.00 76.38 96 LEU A C 1
ATOM 766 O O . LEU A 1 96 ? -3.879 -8.186 -1.346 1.00 76.38 96 LEU A O 1
ATOM 770 N N . ILE A 1 97 ? -2.294 -9.765 -1.292 1.00 78.81 97 ILE A N 1
ATOM 771 C CA . ILE A 1 97 ? -2.519 -10.149 0.110 1.00 78.81 97 ILE A CA 1
ATOM 772 C C . ILE A 1 97 ? -2.246 -8.971 1.053 1.00 78.81 97 ILE A C 1
ATOM 774 O O . ILE A 1 97 ? -3.082 -8.640 1.890 1.00 78.81 97 ILE A O 1
ATOM 778 N N . ALA A 1 98 ? -1.104 -8.297 0.896 1.00 76.38 98 ALA A N 1
ATOM 779 C CA . ALA A 1 98 ? -0.743 -7.145 1.723 1.00 76.38 98 ALA A CA 1
ATOM 780 C C . ALA A 1 98 ? -1.777 -5.996 1.653 1.00 76.38 98 ALA A C 1
ATOM 782 O O . ALA A 1 98 ? -2.265 -5.581 2.709 1.00 76.38 98 ALA A O 1
ATOM 783 N N . PRO A 1 99 ? -2.180 -5.498 0.464 1.00 78.19 99 PRO A N 1
ATOM 784 C CA . PRO A 1 99 ? -3.204 -4.463 0.383 1.00 78.19 99 PRO A CA 1
ATOM 785 C C . PRO A 1 99 ? -4.584 -4.960 0.829 1.00 78.19 99 PRO A C 1
ATOM 787 O O . PRO A 1 99 ? -5.323 -4.183 1.429 1.00 78.19 99 PRO A O 1
ATOM 790 N N . ALA A 1 100 ? -4.929 -6.236 0.620 1.00 81.06 100 ALA A N 1
ATOM 791 C CA . ALA A 1 100 ? -6.189 -6.801 1.108 1.00 81.06 100 ALA A CA 1
ATOM 792 C C . ALA A 1 100 ? -6.274 -6.796 2.642 1.00 81.06 100 ALA A C 1
ATOM 794 O O . ALA A 1 100 ? -7.306 -6.413 3.191 1.00 81.06 100 ALA A O 1
ATOM 795 N N . ILE A 1 101 ? -5.186 -7.145 3.341 1.00 83.06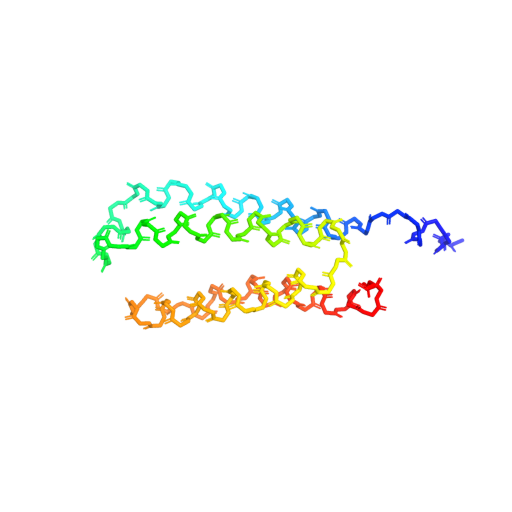 101 ILE A N 1
ATOM 796 C CA . ILE A 1 101 ? -5.118 -7.060 4.809 1.00 83.06 101 ILE A CA 1
ATOM 797 C C . ILE A 1 101 ? -5.298 -5.608 5.261 1.00 83.06 101 ILE A C 1
ATOM 799 O O . ILE A 1 101 ? -6.091 -5.339 6.163 1.00 83.06 101 ILE A O 1
ATOM 803 N N . ILE A 1 102 ? -4.612 -4.661 4.615 1.00 79.50 102 ILE A N 1
ATOM 804 C CA . ILE A 1 102 ? -4.725 -3.233 4.943 1.00 79.50 102 ILE A CA 1
ATOM 805 C C . ILE A 1 102 ? -6.169 -2.745 4.748 1.00 79.50 102 ILE A C 1
ATOM 807 O O . ILE A 1 102 ? -6.717 -2.099 5.643 1.00 79.50 102 ILE A O 1
ATOM 811 N N . ILE A 1 103 ? -6.814 -3.102 3.633 1.00 82.94 103 ILE A N 1
ATOM 812 C CA . ILE A 1 103 ? -8.223 -2.777 3.365 1.00 82.94 103 ILE A CA 1
ATOM 813 C C . ILE A 1 103 ? -9.134 -3.404 4.421 1.00 82.94 103 ILE A C 1
ATOM 815 O O . ILE A 1 103 ? -9.999 -2.706 4.938 1.00 82.94 103 ILE A O 1
ATOM 819 N N . ALA A 1 104 ? -8.941 -4.674 4.783 1.00 82.31 104 ALA A N 1
ATOM 820 C CA . ALA A 1 104 ? -9.764 -5.356 5.783 1.00 82.31 104 ALA A CA 1
ATOM 821 C C . ALA A 1 104 ? -9.652 -4.698 7.168 1.00 82.31 104 ALA A C 1
ATOM 823 O O . ALA A 1 104 ? -10.663 -4.452 7.831 1.00 82.31 104 ALA A O 1
ATOM 824 N N . VAL A 1 105 ? -8.434 -4.342 7.583 1.00 80.19 105 VAL A N 1
ATOM 825 C CA . VAL A 1 105 ? -8.193 -3.631 8.844 1.00 80.19 105 VAL A CA 1
ATOM 826 C C . VAL A 1 105 ? -8.830 -2.240 8.806 1.00 80.19 105 VAL A C 1
ATOM 828 O O . VAL A 1 105 ? -9.540 -1.861 9.736 1.00 80.19 105 VAL A O 1
ATOM 831 N N . LEU A 1 106 ? -8.645 -1.480 7.726 1.00 75.06 106 LEU A N 1
ATOM 832 C CA . LEU A 1 106 ? -9.273 -0.164 7.581 1.00 75.06 106 LEU A CA 1
ATOM 833 C C . LEU A 1 106 ? -10.800 -0.253 7.522 1.00 75.06 106 LEU A C 1
ATOM 835 O O . LEU A 1 106 ? -11.465 0.589 8.118 1.00 75.06 106 LEU A O 1
ATOM 839 N N . ALA A 1 107 ? -11.353 -1.273 6.865 1.00 77.81 107 ALA A N 1
ATOM 840 C CA . ALA A 1 107 ? -12.786 -1.538 6.792 1.00 77.81 107 ALA A CA 1
ATOM 841 C C . ALA A 1 107 ? -13.370 -1.829 8.182 1.00 77.81 107 ALA A C 1
ATOM 843 O O . ALA A 1 107 ? -14.429 -1.309 8.531 1.00 77.81 107 ALA A O 1
ATOM 844 N N . TYR A 1 108 ? -12.645 -2.575 9.020 1.00 80.62 108 TYR A N 1
ATOM 845 C CA . TYR A 1 108 ? -13.028 -2.791 10.415 1.00 80.62 108 TYR A CA 1
ATOM 846 C C . TYR A 1 108 ? -13.106 -1.470 11.201 1.00 80.62 108 TYR A C 1
ATOM 848 O O . TYR A 1 108 ? -14.054 -1.232 11.951 1.00 80.62 108 TYR A O 1
ATOM 856 N N . TYR A 1 109 ? -12.155 -0.558 10.977 1.00 71.50 109 TYR A N 1
ATOM 857 C CA . TYR A 1 109 ? -12.162 0.777 11.585 1.00 71.50 109 TYR A CA 1
ATOM 858 C C . TYR A 1 109 ? -13.034 1.805 10.841 1.00 71.50 109 TYR A C 1
ATOM 860 O O . TYR A 1 109 ? -13.211 2.918 11.340 1.00 71.50 109 TYR A O 1
ATOM 868 N N . PHE A 1 110 ? -13.636 1.452 9.701 1.00 68.88 110 PHE A N 1
ATOM 869 C CA . PHE A 1 110 ? -14.385 2.371 8.836 1.00 68.88 110 PHE A CA 1
ATOM 870 C C . PHE A 1 110 ? -15.596 2.979 9.541 1.00 68.88 110 PHE A C 1
ATOM 872 O O . PHE A 1 110 ? -15.891 4.159 9.370 1.00 68.88 110 PHE A O 1
ATOM 879 N N . LYS A 1 111 ? -16.251 2.210 10.420 1.00 62.53 111 LYS A N 1
ATOM 880 C CA . LYS A 1 111 ? -17.395 2.681 11.216 1.00 62.53 111 LYS A CA 1
ATOM 881 C C . LYS A 1 111 ? -17.020 3.777 12.228 1.00 62.53 111 LYS A C 1
ATOM 883 O O . LYS A 1 111 ? -17.900 4.488 12.699 1.00 62.53 111 LYS A O 1
ATOM 888 N N . ARG A 1 112 ? -15.728 3.905 12.566 1.00 63.72 112 ARG A N 1
ATOM 889 C CA . ARG A 1 112 ? -15.170 4.975 13.413 1.00 63.72 112 ARG A CA 1
ATOM 890 C C . ARG A 1 112 ? -14.593 6.147 12.612 1.00 63.72 112 ARG A C 1
ATOM 892 O O . ARG A 1 112 ? -14.187 7.130 13.223 1.00 63.72 112 ARG A O 1
ATOM 899 N N . MET A 1 113 ? -14.506 6.047 11.285 1.00 62.66 113 MET A N 1
ATOM 900 C CA . MET A 1 113 ? -14.039 7.145 10.437 1.00 62.66 113 MET A CA 1
ATOM 901 C C . MET A 1 113 ? -15.196 8.107 10.157 1.00 62.66 113 MET A C 1
ATOM 903 O O . MET A 1 113 ? -16.310 7.677 9.845 1.00 62.66 113 MET A O 1
ATOM 907 N N . THR A 1 114 ? -14.923 9.405 10.274 1.00 56.28 114 THR A N 1
ATOM 908 C CA . THR A 1 114 ? -15.918 10.475 10.118 1.00 56.28 114 THR A CA 1
ATOM 909 C C . THR A 1 114 ? -16.141 10.814 8.648 1.00 56.28 114 THR A C 1
ATOM 911 O O . THR A 1 114 ? -15.154 11.015 7.901 1.00 56.28 114 THR A O 1
#

Radius of gyration: 16.07 Å; chains: 1; bounding box: 34×25×54 Å

Secondary structure (DSSP, 8-state):
----SGGGTS--HHHHHHHHHHHHHHHHHHHHHHSHHHHHH-TTHHHHHHHHHHHHHHHHHHHHTT-HHHHHHHHHHHHHHHHHHHHTT---GGGGHHHHHHHHHHHHHHTT--

Sequence (114 aa):
MRDTSSVLQQRPPVVTIICILGFIGVFFLIPKVFSSVARDISAWYPFYLAFVAVVGLICNIGFWKMKKWGFYGYVTFVALNQIVTFSTGTWLPMALIAPAIIIAVLAYYFKRMT

=== Feature glossary ===
The record interleaves many kinds of information about one protein. Here is each kind framed as the question it answers.

Q: What known structures does this most resemble?
A: Structural nearest neighbors (via Foldseek easy-search vs the PDB). Reported per hit: target PDB id, E-value, and alignment TM-score. A TM-score above ~0.5 is the conventional threshold for 'same fold'.

Q: Where is each backbone atom in 3D?
A: The mmCIF table is the protein's shape written out atom by atom. For each backbone N, Cα, C, and carbonyl O, it records an (x, y, z) coordinate triple in Å plus the residue type, chain letter, and residue number.

Q: What are the backbone torsion angles?
A: The φ/ψ torsion pair specifies the backbone conformation at each residue. φ rotates about the N–Cα bond, ψ about the Cα–C bond. Steric clashes forbid most of the (φ, ψ) plane — the allowed regions (α-helix basin, β-sheet basin, left-handed helix) are the Ramachandran-allowed regions.

Q: Which residues are buried vs exposed?
A: Solvent-accessible surface area (SASA) is the area in Å² traced out by the centre of a 1.4 Å probe sphere (a water molecule) rolled over the protein's van der Waals surf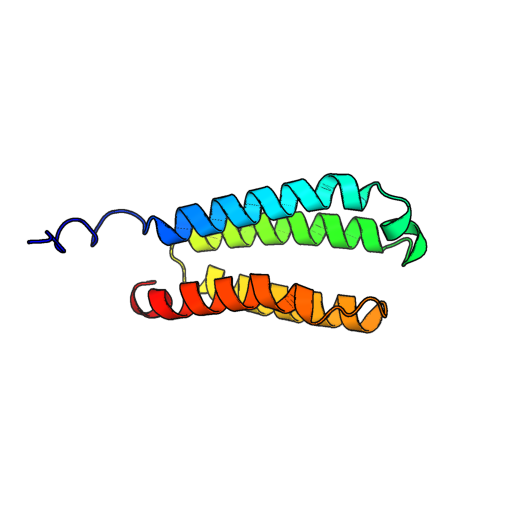ace (Shrake–Rupley / Lee–Richards construction). Buried residues have near-zero SASA; fully exposed residues can exceed 200 Å². The total SASA scales roughly with the number of surface residues.

Q: How confident is the AlphaFold model at each residue?
A: pLDDT is the predicted lDDT-Cα score: AlphaFold's confidence that the local environment of each residue (all inter-atomic distances within 15 Å) is correctly placed. It is a per-residue number between 0 and 100, with higher meaning more reliable.

Q: What does the local fold look like, residue by residue?
A: 3Di is Foldseek's structural alphabet. Each residue is assigned one of twenty discrete states based on how its Cα sits relative to its spatial (not sequential) neighbors. Aligning 3Di strings finds structural homologs roughly as well as full 3D superposition, but orders of magnitude faster.

Q: How big and how compact is the whole molecule?
A: Radius of gyration (Rg) is the root-mean-square distance of Cα atoms from their centroid — a single number for overall size and compactness. A globular domain of N residues has Rg ≈ 2.2·N^0.38 Å; an extended or disordered chain has a much larger Rg. The Cα contact count is the number of residue pairs whose Cα atoms are within 8 Å and are more than four positions apart in sequence — a standard proxy for tertiary packing density. The bounding box is the smallest axis-aligned box enclosing all Cα atoms.

Q: Which residues are in helices, strands, or loops?
A: DSSP 8-state secondary structure assigns each residue one of H (α-helix), G (3₁₀-helix), I (π-helix), E (extended β-strand), B (isolated β-bridge), T (hydrogen-bonded turn), S (bend), or '-' (coil). The assignment is computed from backbone hydrogen-bond geometry via the Kabsch–Sander algorithm.

Q: How mobile is each atom in the crystal?
A: Crystallographic B-factors measure how much each atom's electron density is smeared out, in Å². They rise 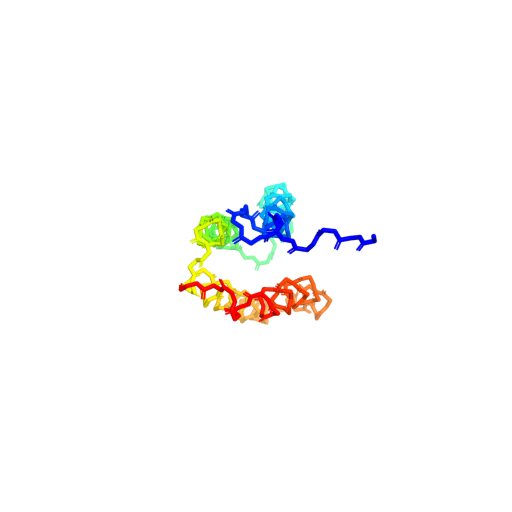in mobile loops and surface residues and fall in the buried interior. In AlphaFold models this column is repurposed to hold pLDDT instead.

Q: What if only a Cα trace is available?
A: P-SEA three-state annotation labels each residue as helix, strand, or coil based purely on the geometry of the Cα trace. It serves as a fallback when the full backbone (and thus DSSP) is unavailable.

Q: What family and function is it annotated with?
A: Database cross-references. InterPro integrates a dozen domain/family signature databases into unified entries with residue-range hits. GO terms attach function/process/location labels with evidence codes. CATH codes position the fold in a four-level structural taxonomy. Organism is the NCBI-taxonomy species name.

Q: Are the domains correctly placed relative to each other?
A: Predicted Aligned Error (PAE) is an AlphaFold confidence matrix: entry (i, j) is the expected error in the position of residue j, in ångströms, when the prediction is superimposed on the true structure at residue i. Low PAE within a block of residues means that block is internally rigid and well-predicted; high PAE between two blocks means their relative p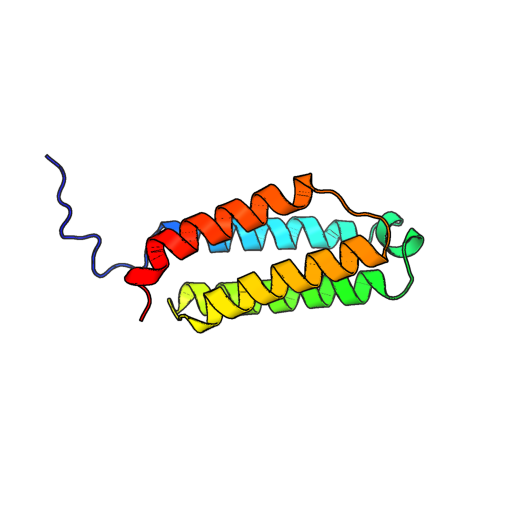lacement is uncertain even if each block individually is confident.

Q: What do the diagnostic plots show?
A: Three diagnostic plots accompany the record. The Cα contact map visualizes the tertiary structure as a 2D adjacency matrix (8 Å cutoff, sequence-local contacts suppressed). The Ramachandran plot shows the distribution of backbone (φ, ψ) torsions, with points in the α and β basins reflecting secondary structure content. The PAE plot shows AlphaFold's inter-residue confidence as a color matrix.

Q: What is the amino-acid chain?
A: Primary structure: the covalent order of the twenty standard amino acids along the backbone. Two proteins with the same sequence will (almost always) fold to the same structure; two with 30% identity often share a fold but not the details.

Q: What do the rendered images show?
A: The six renders are orthographic views along the three Cartesian axes in both directions. Representation (cartoon, sticks, or surface) and color scheme (sequence-rainbow or by-chain) vary across proteins so the training set covers all the common visualization conventions.